Protein AF-A0A964H9B7-F1 (afdb_monomer)

Foldseek 3Di:
DFDQFQLALQPDADPVRDRDDGKHWQWKWKDKQNHTPDIDGDHSPAHGRDDDDDDDPPADFQIKMKMKIAIPVGDIDMDIDTHD

pLDDT: mean 94.62, std 5.2, range [77.75, 98.56]

Secondary structure (DSSP, 8-state):
-B-----B-S-PPPTTS--PPPB-EEEEEEEETTEEEEEEE--TTSPSS-B-----SS--TT-EEEEEEEETTS-EEEEEEE--

Mean predicted aligned error: 3.54 Å

Radius of gyration: 15.46 Å; Cα contacts (8 Å, |Δi|>4): 168; chains: 1; bounding box: 41×19×39 Å

Solvent-accessible surface area (backbone atoms only — not comparable to full-atom values): 4976 Å² total; per-residue (Å²): 87,76,44,92,46,74,25,40,56,42,76,62,65,46,99,86,68,4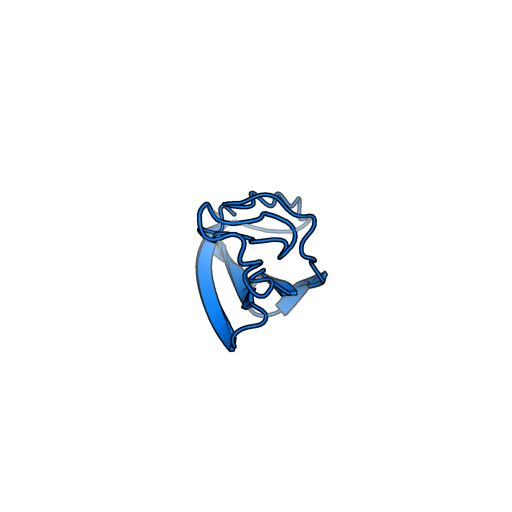8,63,53,79,61,44,26,53,40,36,43,37,33,24,50,72,85,43,79,78,44,78,42,80,52,52,47,87,46,63,53,48,44,73,53,84,86,86,79,82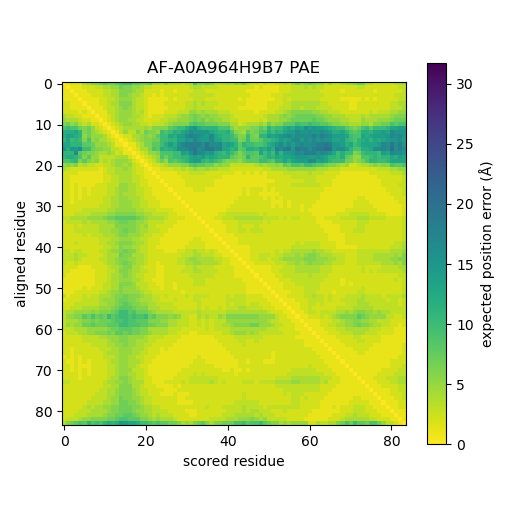,92,79,48,67,71,42,37,41,35,44,35,36,32,32,77,84,73,54,70,53,72,53,73,49,64,41,114

Structure (mmCIF, N/CA/C/O backbone):
data_AF-A0A964H9B7-F1
#
_entry.id   AF-A0A964H9B7-F1
#
loop_
_atom_site.group_PDB
_atom_site.id
_atom_site.type_symbol
_atom_site.label_atom_id
_atom_site.label_alt_id
_atom_site.label_comp_id
_atom_site.label_asym_id
_atom_site.label_entity_id
_atom_site.label_seq_id
_atom_site.pdbx_PDB_ins_code
_atom_site.Cartn_x
_atom_site.Cartn_y
_atom_site.Cartn_z
_atom_site.occupancy
_atom_site.B_iso_or_equiv
_atom_site.auth_seq_id
_atom_site.auth_comp_id
_atom_site.auth_asym_id
_atom_site.auth_atom_id
_atom_site.pdbx_PDB_model_num
ATOM 1 N N . ALA A 1 1 ? 0.967 0.161 8.531 1.00 91.56 1 ALA A N 1
ATOM 2 C CA . ALA A 1 1 ? 0.938 -1.101 7.774 1.00 91.56 1 ALA A CA 1
ATOM 3 C C . ALA A 1 1 ? 2.268 -1.271 7.060 1.00 91.56 1 ALA A C 1
ATOM 5 O O . ALA A 1 1 ? 2.648 -0.371 6.319 1.00 91.56 1 ALA A O 1
ATOM 6 N N . LEU A 1 2 ? 2.971 -2.370 7.340 1.00 96.38 2 LEU A N 1
ATOM 7 C CA . LEU A 1 2 ? 4.161 -2.790 6.599 1.00 96.38 2 LEU A CA 1
ATOM 8 C C . LEU A 1 2 ? 3.693 -3.633 5.411 1.00 96.38 2 LEU A C 1
ATOM 10 O O . LEU A 1 2 ? 2.987 -4.620 5.621 1.00 96.38 2 LEU A O 1
ATOM 14 N N . LEU A 1 3 ? 4.027 -3.228 4.189 1.00 96.81 3 LEU A N 1
ATOM 15 C CA . LEU A 1 3 ? 3.619 -3.939 2.980 1.00 96.81 3 LEU A CA 1
ATOM 16 C C . LEU A 1 3 ? 4.842 -4.640 2.391 1.00 96.81 3 LEU A C 1
ATOM 18 O O . LEU A 1 3 ? 5.702 -3.969 1.842 1.00 96.81 3 LEU A O 1
ATOM 22 N N . THR A 1 4 ? 4.935 -5.967 2.495 1.00 96.94 4 THR A N 1
ATOM 23 C CA . THR A 1 4 ? 6.069 -6.706 1.916 1.00 96.94 4 THR A CA 1
ATOM 24 C C . THR A 1 4 ? 6.009 -6.670 0.391 1.00 96.94 4 THR A C 1
ATOM 26 O O . THR A 1 4 ? 5.150 -7.333 -0.206 1.00 96.94 4 THR A O 1
ATOM 29 N N . HIS A 1 5 ? 6.885 -5.873 -0.223 1.00 97.38 5 HIS A N 1
ATOM 30 C CA . HIS A 1 5 ? 6.891 -5.599 -1.660 1.00 97.38 5 HIS A CA 1
ATOM 31 C C . HIS A 1 5 ? 8.253 -5.035 -2.120 1.00 97.38 5 HIS A C 1
ATOM 33 O O . HIS A 1 5 ? 8.779 -4.143 -1.450 1.00 97.38 5 HIS A O 1
ATOM 39 N N . PRO A 1 6 ? 8.803 -5.475 -3.274 1.00 95.25 6 PRO A N 1
ATOM 40 C CA . PRO A 1 6 ? 10.131 -5.059 -3.748 1.00 95.25 6 PRO A CA 1
ATOM 41 C C . PRO A 1 6 ? 10.241 -3.562 -4.076 1.00 95.25 6 PRO A C 1
ATOM 43 O O . PRO A 1 6 ? 11.235 -2.937 -3.732 1.00 95.25 6 PRO A O 1
ATOM 46 N N . MET A 1 7 ? 9.205 -2.970 -4.682 1.00 96.38 7 MET A N 1
ATOM 47 C CA . MET A 1 7 ? 9.185 -1.553 -5.096 1.00 96.38 7 MET A CA 1
ATOM 48 C C . MET A 1 7 ? 10.338 -1.183 -6.046 1.00 96.38 7 MET A C 1
ATOM 50 O O . MET A 1 7 ? 10.962 -0.130 -5.917 1.00 96.38 7 MET A O 1
ATOM 54 N N . ASP A 1 8 ? 10.604 -2.037 -7.032 1.00 93.56 8 ASP A N 1
ATOM 55 C CA . ASP A 1 8 ? 11.625 -1.790 -8.042 1.00 93.56 8 ASP A CA 1
ATOM 56 C C . ASP A 1 8 ? 11.270 -0.577 -8.900 1.00 93.56 8 ASP A C 1
ATOM 58 O O . ASP A 1 8 ? 10.236 -0.516 -9.575 1.00 93.56 8 ASP A O 1
ATOM 62 N N . ASN A 1 9 ?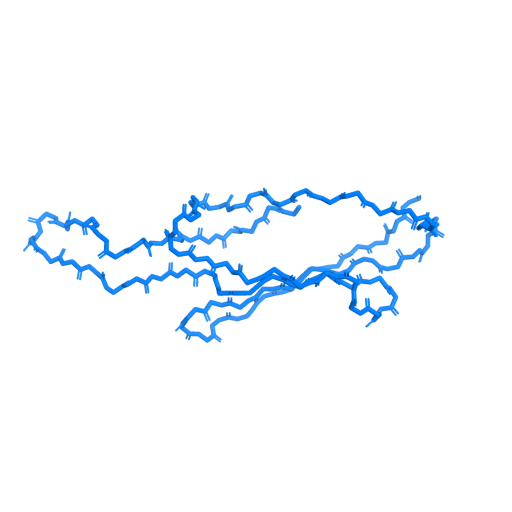 12.179 0.395 -8.919 1.00 92.38 9 ASN A N 1
ATOM 63 C CA . ASN A 1 9 ? 11.970 1.651 -9.627 1.00 92.38 9 ASN A CA 1
ATOM 64 C C . ASN A 1 9 ? 12.237 1.575 -11.140 1.00 92.38 9 ASN A C 1
ATOM 66 O O . ASN A 1 9 ? 11.951 2.535 -11.855 1.00 92.38 9 ASN A O 1
ATOM 70 N N . GLY A 1 10 ? 12.777 0.451 -11.620 1.00 90.38 10 GLY A N 1
ATOM 71 C CA . GLY A 1 10 ? 13.155 0.251 -13.020 1.00 90.38 10 GLY A CA 1
ATOM 72 C C . GLY A 1 10 ? 14.317 1.137 -13.484 1.00 90.38 10 GLY A C 1
ATOM 73 O O . GLY A 1 10 ? 14.408 1.449 -14.666 1.00 90.38 10 GLY A O 1
ATOM 74 N N . LEU A 1 11 ? 15.175 1.595 -12.565 1.00 86.94 11 LEU A N 1
ATOM 75 C CA . LEU A 1 11 ? 16.345 2.432 -12.869 1.00 86.94 11 LEU A CA 1
ATOM 76 C C . LEU A 1 11 ? 17.675 1.717 -12.595 1.00 86.94 11 LEU A C 1
ATOM 78 O O . LEU A 1 11 ? 18.697 2.074 -13.185 1.00 86.94 11 LEU A O 1
ATOM 82 N N . SER A 1 12 ? 17.676 0.719 -11.708 1.00 83.44 12 SER A N 1
ATOM 83 C CA . SER A 1 12 ? 18.861 -0.079 -11.384 1.00 83.44 12 SER A CA 1
ATOM 84 C C . SER A 1 12 ? 19.232 -1.004 -12.543 1.00 83.44 12 SER A C 1
ATOM 86 O O . SER A 1 12 ? 18.369 -1.661 -13.116 1.00 83.44 12 SER A O 1
ATOM 88 N N . ARG A 1 13 ? 20.523 -1.073 -12.881 1.00 82.12 13 ARG A N 1
ATOM 89 C CA . ARG A 1 13 ? 21.048 -2.044 -13.850 1.00 82.12 13 ARG A CA 1
ATOM 90 C C . ARG A 1 13 ? 21.483 -3.308 -13.124 1.00 82.12 13 ARG A C 1
ATOM 92 O O . ARG A 1 13 ? 22.165 -3.207 -12.107 1.00 82.12 13 ARG A O 1
ATOM 99 N N . GLY A 1 14 ? 21.107 -4.462 -13.663 1.00 77.75 14 GLY A N 1
ATOM 100 C CA . GLY A 1 14 ? 21.672 -5.744 -13.260 1.00 77.75 14 GLY A CA 1
ATOM 101 C C . GLY A 1 14 ? 23.124 -5.890 -13.718 1.00 77.75 14 GLY A C 1
ATOM 102 O O . GLY A 1 14 ? 23.606 -5.133 -14.565 1.00 77.75 14 GLY A O 1
ATOM 103 N N . ASP A 1 15 ? 23.814 -6.893 -13.177 1.00 81.62 15 ASP A N 1
ATOM 104 C CA . ASP A 1 15 ? 25.194 -7.236 -13.559 1.00 81.62 15 ASP A CA 1
ATOM 105 C C . ASP A 1 15 ? 25.313 -7.647 -15.040 1.00 81.62 15 ASP A C 1
ATOM 107 O O . ASP A 1 15 ? 26.376 -7.540 -15.650 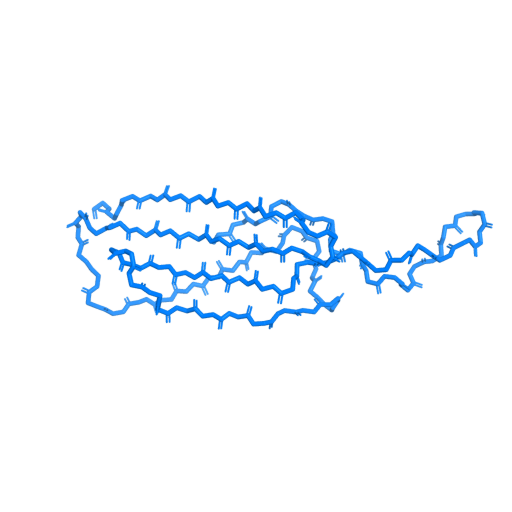1.00 81.62 15 ASP A O 1
ATOM 111 N N . ASP A 1 16 ? 24.201 -8.076 -15.638 1.00 85.94 16 ASP A N 1
ATOM 112 C CA . ASP A 1 16 ? 24.038 -8.379 -17.061 1.00 85.94 16 ASP A CA 1
ATOM 113 C C . ASP A 1 16 ? 23.807 -7.128 -17.936 1.00 85.94 16 ASP A C 1
ATOM 115 O O . ASP A 1 16 ? 23.685 -7.229 -19.158 1.00 85.94 16 ASP A O 1
ATOM 119 N N . GLY A 1 17 ? 23.750 -5.940 -17.326 1.00 80.88 17 GLY A N 1
ATOM 120 C CA . GLY A 1 17 ? 23.487 -4.664 -17.984 1.00 80.88 17 GLY A CA 1
ATOM 121 C C . GLY A 1 17 ? 22.012 -4.399 -18.300 1.00 80.88 17 GLY A C 1
ATOM 122 O O . GLY A 1 17 ? 21.708 -3.335 -18.851 1.00 80.88 17 GLY A O 1
ATOM 123 N N . MET A 1 18 ? 21.099 -5.312 -17.951 1.00 82.25 18 MET A N 1
ATOM 124 C CA . MET A 1 18 ? 19.666 -5.152 -18.190 1.00 82.25 18 MET A CA 1
ATOM 125 C C . MET A 1 18 ? 19.032 -4.226 -17.152 1.00 82.25 18 MET A C 1
ATOM 127 O O . MET A 1 18 ? 19.421 -4.194 -15.985 1.00 82.25 18 MET A O 1
ATOM 131 N N . VAL A 1 19 ? 18.027 -3.466 -17.586 1.00 79.12 19 VAL A N 1
ATOM 132 C CA . VAL A 1 19 ? 17.183 -2.657 -16.700 1.00 79.12 19 VAL A CA 1
ATOM 133 C C . VAL A 1 19 ? 15.834 -3.368 -16.582 1.00 79.12 19 VAL A C 1
ATOM 135 O O . VAL A 1 19 ? 15.140 -3.487 -17.597 1.00 79.12 19 VAL A O 1
ATOM 138 N N . PRO A 1 20 ? 15.455 -3.876 -15.397 1.00 78.81 20 PRO A N 1
ATOM 139 C CA . PRO A 1 20 ? 14.169 -4.528 -15.217 1.00 78.81 20 PRO A CA 1
ATOM 140 C C . PRO A 1 20 ? 13.030 -3.517 -15.383 1.00 78.81 20 PRO A C 1
ATOM 142 O O . PRO A 1 20 ? 13.175 -2.327 -15.091 1.00 78.81 20 PRO A O 1
ATOM 145 N N . ALA A 1 21 ? 11.874 -3.996 -15.845 1.00 88.81 21 ALA A N 1
ATOM 146 C CA . ALA A 1 21 ? 10.662 -3.188 -15.837 1.00 88.81 21 ALA A CA 1
ATOM 147 C C . ALA A 1 21 ? 10.321 -2.792 -14.393 1.00 88.81 21 ALA A C 1
ATOM 149 O O . ALA A 1 21 ? 10.459 -3.604 -13.479 1.00 88.81 21 ALA A O 1
ATOM 150 N N . ALA A 1 22 ? 9.866 -1.554 -14.189 1.00 94.25 22 ALA A N 1
ATOM 151 C CA . ALA A 1 22 ? 9.470 -1.094 -12.862 1.00 94.25 22 ALA A CA 1
ATOM 152 C C . ALA A 1 22 ? 8.380 -2.009 -12.277 1.00 94.25 22 ALA A C 1
ATOM 154 O O . ALA A 1 22 ? 7.430 -2.373 -12.977 1.00 94.25 22 ALA A O 1
ATOM 155 N N . HIS A 1 23 ? 8.496 -2.343 -10.994 1.00 96.31 23 HIS A N 1
ATOM 156 C CA . HIS A 1 23 ? 7.542 -3.174 -10.263 1.00 96.31 23 HIS A CA 1
ATOM 157 C C . HIS A 1 23 ? 7.254 -2.548 -8.905 1.00 96.31 23 HIS A C 1
ATOM 159 O O . HIS A 1 23 ? 8.037 -2.649 -7.964 1.00 96.31 23 HIS A O 1
ATOM 165 N N . PHE A 1 24 ? 6.121 -1.863 -8.798 1.00 97.69 24 PHE A N 1
ATOM 166 C CA . PHE A 1 24 ? 5.796 -1.063 -7.625 1.00 97.69 24 PHE A CA 1
ATOM 167 C C . PHE A 1 24 ? 4.292 -1.049 -7.356 1.00 97.69 24 PHE A C 1
ATOM 169 O O . PHE A 1 24 ? 3.467 -1.148 -8.268 1.00 97.69 24 PHE A O 1
ATOM 176 N N . ILE A 1 25 ? 3.940 -0.885 -6.082 1.00 98.44 25 ILE A N 1
ATOM 177 C CA . ILE A 1 25 ? 2.568 -0.641 -5.636 1.00 98.44 25 ILE A CA 1
ATOM 178 C C . ILE A 1 25 ? 2.077 0.653 -6.287 1.00 98.44 25 ILE A C 1
ATOM 180 O O . ILE A 1 25 ? 2.755 1.678 -6.202 1.00 98.44 25 ILE A O 1
ATOM 184 N N . THR A 1 26 ? 0.899 0.628 -6.906 1.00 98.31 26 THR A N 1
ATOM 185 C CA . THR A 1 26 ? 0.283 1.796 -7.561 1.00 98.31 26 THR A CA 1
ATOM 186 C C . THR A 1 26 ? -0.783 2.456 -6.701 1.00 98.31 26 THR A C 1
ATOM 188 O O . THR A 1 26 ? -1.013 3.656 -6.829 1.00 98.31 26 THR A O 1
ATOM 191 N N . GLU A 1 27 ? -1.429 1.696 -5.816 1.00 98.44 27 GLU A N 1
ATOM 192 C CA . GLU A 1 27 ? -2.479 2.213 -4.949 1.00 98.44 27 GLU A CA 1
ATOM 193 C C . GLU A 1 27 ? -2.499 1.479 -3.608 1.00 98.44 27 GLU A C 1
ATOM 195 O O . GLU A 1 27 ? -2.399 0.252 -3.557 1.00 98.44 27 GLU A O 1
ATOM 200 N N . VAL A 1 28 ? -2.698 2.238 -2.529 1.00 98.44 28 VAL A N 1
ATOM 201 C CA . VAL A 1 28 ? -3.005 1.735 -1.186 1.00 98.44 28 VAL A CA 1
ATOM 202 C C . VAL A 1 28 ? -4.347 2.310 -0.743 1.00 98.44 28 VAL A C 1
ATOM 204 O O . VAL A 1 28 ? -4.571 3.519 -0.790 1.00 98.44 28 VAL A O 1
ATOM 207 N N . THR A 1 29 ? -5.243 1.453 -0.271 1.00 98.44 29 THR A N 1
ATOM 208 C CA . THR A 1 29 ? -6.565 1.824 0.233 1.00 98.44 29 THR A CA 1
ATOM 209 C C . THR A 1 29 ? -6.710 1.407 1.692 1.00 98.44 29 THR A C 1
ATOM 211 O O . THR A 1 29 ? -6.364 0.283 2.049 1.00 98.44 29 THR A O 1
ATOM 214 N N . VAL A 1 30 ? -7.275 2.285 2.526 1.00 98.25 30 VAL A N 1
ATOM 215 C CA . VAL A 1 30 ? -7.672 1.961 3.906 1.00 98.25 30 VAL A CA 1
ATOM 216 C C . VAL A 1 30 ? -9.182 2.103 4.038 1.00 98.25 30 VAL A C 1
ATOM 218 O O . VAL A 1 30 ? -9.753 3.099 3.576 1.00 98.25 30 VAL A O 1
ATOM 221 N N . ARG A 1 31 ? -9.828 1.123 4.673 1.00 98.31 31 ARG A N 1
ATOM 222 C CA . ARG A 1 31 ? -11.250 1.186 5.029 1.00 98.31 31 ARG A CA 1
ATOM 223 C C . ARG A 1 31 ? -11.460 1.036 6.528 1.00 98.31 31 ARG A C 1
ATOM 225 O O . ARG A 1 31 ? -10.729 0.282 7.169 1.00 98.31 31 ARG A O 1
ATOM 232 N N . ILE A 1 32 ? -12.475 1.717 7.049 1.00 98.06 32 ILE A N 1
ATOM 233 C CA . ILE A 1 32 ? -12.989 1.547 8.411 1.00 98.06 32 ILE A CA 1
ATOM 234 C C . ILE A 1 32 ? -14.439 1.101 8.281 1.00 98.06 32 ILE A C 1
ATOM 236 O O . ILE A 1 32 ? -15.225 1.805 7.658 1.00 98.06 32 ILE A O 1
ATOM 240 N N . ASN A 1 33 ? -14.784 -0.067 8.826 1.00 97.06 33 ASN A N 1
ATOM 241 C CA . ASN A 1 33 ? -16.121 -0.662 8.701 1.00 97.06 33 ASN A CA 1
ATOM 242 C C . ASN A 1 33 ? -16.626 -0.655 7.240 1.00 97.06 33 ASN A C 1
ATOM 244 O O . ASN A 1 33 ? -17.716 -0.172 6.948 1.00 97.06 33 ASN A O 1
ATOM 248 N N . ASP A 1 34 ? -15.778 -1.129 6.321 1.00 95.75 34 ASP A N 1
ATOM 249 C CA . ASP A 1 34 ? -15.994 -1.188 4.864 1.00 95.75 34 ASP A CA 1
ATOM 250 C C . ASP A 1 34 ? -16.084 0.163 4.124 1.00 95.75 34 ASP A C 1
ATOM 252 O O . ASP A 1 34 ? -15.979 0.205 2.892 1.00 95.75 34 ASP A O 1
ATOM 256 N N . GLU A 1 35 ? -16.143 1.287 4.839 1.00 97.25 35 GLU A N 1
ATOM 257 C CA . GLU A 1 35 ? -16.070 2.621 4.249 1.00 97.25 35 GLU A CA 1
ATOM 258 C C . GLU A 1 35 ? -14.625 2.986 3.898 1.00 97.25 35 GLU A C 1
ATOM 260 O O . GLU A 1 35 ? -13.728 2.969 4.743 1.00 97.25 35 GLU A O 1
ATOM 265 N N . ARG A 1 36 ? -14.376 3.354 2.636 1.00 97.62 36 ARG A N 1
ATOM 266 C CA . ARG A 1 36 ? -13.058 3.821 2.189 1.00 97.62 36 ARG A CA 1
ATOM 267 C C . ARG A 1 36 ? -12.758 5.211 2.738 1.00 97.62 36 ARG A C 1
ATOM 269 O O . ARG A 1 36 ? -13.269 6.200 2.227 1.00 97.62 36 ARG A O 1
ATOM 276 N N . VAL A 1 37 ? -11.831 5.267 3.689 1.00 97.44 37 VAL A N 1
ATOM 277 C CA . VAL A 1 37 ? -11.388 6.509 4.339 1.00 97.44 37 VAL A CA 1
ATOM 278 C C . VAL A 1 37 ? -10.098 7.071 3.744 1.00 97.44 37 VAL A C 1
ATOM 280 O O . VAL A 1 37 ? -9.860 8.272 3.810 1.00 97.44 37 VAL A O 1
ATOM 283 N N . VAL A 1 38 ? -9.259 6.224 3.138 1.00 97.81 38 VAL A N 1
ATOM 284 C CA . VAL A 1 38 ? -8.006 6.643 2.492 1.00 97.81 38 VAL A CA 1
ATOM 285 C C . VAL A 1 38 ? -7.855 5.941 1.155 1.00 97.81 38 VAL A C 1
ATOM 287 O O . VAL A 1 38 ? -8.110 4.743 1.034 1.00 97.81 38 VAL A O 1
ATOM 290 N N . ARG A 1 39 ? -7.379 6.697 0.169 1.00 97.75 39 ARG A N 1
ATOM 291 C CA . ARG A 1 39 ? -6.757 6.193 -1.051 1.00 97.75 39 ARG A CA 1
ATOM 292 C C . ARG A 1 39 ? -5.459 6.964 -1.254 1.00 97.75 39 ARG A C 1
ATOM 294 O O . ARG A 1 39 ? -5.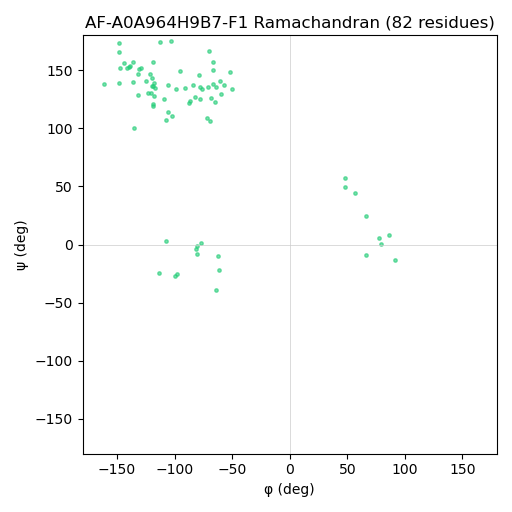479 8.191 -1.226 1.00 97.75 39 ARG A O 1
ATOM 301 N N . VAL A 1 40 ? -4.364 6.249 -1.449 1.00 97.12 40 VAL A N 1
ATOM 302 C CA . VAL A 1 40 ? -3.062 6.811 -1.798 1.00 97.12 40 VAL A CA 1
ATOM 303 C C . VAL A 1 40 ? -2.683 6.239 -3.149 1.00 97.12 40 VAL A C 1
ATOM 305 O O . VAL A 1 40 ? -2.547 5.024 -3.262 1.00 97.12 40 VAL A O 1
ATOM 308 N N . ASP A 1 41 ? -2.509 7.096 -4.149 1.00 97.75 41 ASP A N 1
ATOM 309 C CA . ASP A 1 41 ? -1.828 6.700 -5.378 1.00 97.75 41 ASP A CA 1
ATOM 310 C C . ASP A 1 41 ? -0.315 6.814 -5.123 1.00 97.75 41 ASP A C 1
ATOM 312 O O . ASP A 1 41 ? 0.177 7.830 -4.622 1.00 97.75 41 ASP A O 1
ATOM 316 N N . THR A 1 42 ? 0.418 5.739 -5.388 1.00 95.75 42 THR A N 1
ATOM 317 C CA . THR A 1 42 ? 1.853 5.608 -5.102 1.00 95.75 42 THR A CA 1
ATOM 318 C C . THR A 1 42 ? 2.664 5.529 -6.395 1.00 95.75 42 THR A C 1
ATOM 320 O O . THR A 1 42 ? 2.120 5.507 -7.498 1.00 95.75 42 THR A O 1
ATOM 323 N N . GLY A 1 43 ? 3.993 5.522 -6.275 1.0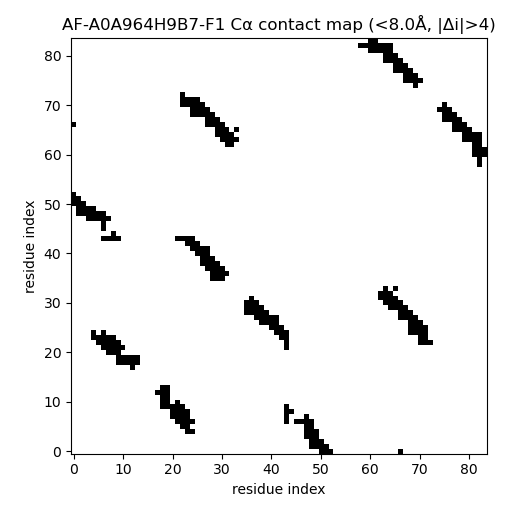0 95.44 43 GLY A N 1
ATOM 324 C CA . GLY A 1 43 ? 4.900 5.505 -7.419 1.00 95.44 43 GLY A CA 1
ATOM 325 C C . GLY A 1 43 ? 6.194 4.753 -7.133 1.00 95.44 43 GLY A C 1
ATOM 326 O O . GLY A 1 43 ? 6.483 4.392 -5.992 1.00 95.44 43 GLY A O 1
ATOM 327 N N . SER A 1 44 ? 7.002 4.588 -8.176 1.00 94.81 44 SER A N 1
ATOM 328 C CA . SER A 1 44 ? 8.307 3.914 -8.144 1.00 94.81 44 SER A CA 1
ATOM 329 C C . SER A 1 44 ? 9.358 4.579 -7.244 1.00 94.81 44 SER A C 1
ATOM 331 O O . SER A 1 44 ? 10.412 4.004 -7.009 1.00 94.81 44 SER A O 1
ATOM 333 N N . GLY A 1 45 ? 9.102 5.791 -6.739 1.00 94.88 45 GLY A N 1
ATOM 334 C CA . GLY A 1 45 ? 9.997 6.495 -5.814 1.00 94.88 45 GLY A CA 1
ATOM 335 C C . GLY A 1 45 ? 9.878 6.062 -4.348 1.00 94.88 45 GLY A C 1
ATOM 336 O O . GLY A 1 45 ? 10.610 6.575 -3.505 1.00 94.88 45 GLY A O 1
ATOM 337 N N . ILE A 1 46 ? 8.943 5.169 -4.021 1.00 96.19 46 ILE A N 1
ATOM 338 C CA . ILE A 1 46 ? 8.759 4.645 -2.665 1.00 96.19 46 ILE A CA 1
ATOM 339 C C . ILE A 1 46 ? 9.722 3.474 -2.433 1.00 96.19 46 ILE A C 1
ATOM 341 O O . ILE A 1 46 ? 9.891 2.629 -3.304 1.00 96.19 46 ILE A O 1
ATOM 345 N N . ALA A 1 47 ? 10.345 3.429 -1.254 1.00 96.12 47 ALA A N 1
ATOM 346 C CA . ALA A 1 47 ? 11.297 2.383 -0.890 1.00 96.12 47 ALA A CA 1
ATOM 347 C C . ALA A 1 47 ? 10.642 0.995 -0.763 1.00 96.12 47 ALA A C 1
ATOM 349 O O . ALA A 1 47 ? 9.443 0.888 -0.495 1.00 96.12 47 ALA A O 1
ATOM 350 N N . ALA A 1 48 ? 11.467 -0.048 -0.904 1.00 96.81 48 ALA A N 1
ATOM 351 C CA . ALA A 1 48 ? 11.105 -1.435 -0.626 1.00 96.81 48 ALA A CA 1
ATOM 352 C C . ALA A 1 48 ? 10.497 -1.596 0.774 1.00 96.81 48 ALA A C 1
ATOM 354 O O . ALA A 1 48 ? 10.850 -0.868 1.705 1.00 96.81 48 ALA A O 1
ATOM 355 N N . ASP A 1 49 ? 9.586 -2.560 0.899 1.00 97.56 49 ASP A N 1
ATOM 356 C CA . ASP A 1 49 ? 8.836 -2.855 2.121 1.00 97.56 49 ASP A CA 1
ATOM 357 C C . ASP A 1 49 ? 8.220 -1.607 2.784 1.00 97.56 49 ASP A C 1
ATOM 359 O O . ASP A 1 49 ? 8.504 -1.295 3.949 1.00 97.56 49 ASP A O 1
ATOM 363 N N . PRO A 1 50 ? 7.376 -0.844 2.064 1.00 97.50 50 PRO A N 1
ATOM 364 C CA . PRO A 1 50 ? 6.928 0.445 2.553 1.00 97.50 50 PRO A CA 1
ATOM 365 C C . PRO A 1 50 ? 6.102 0.328 3.836 1.00 97.50 50 PRO A C 1
ATOM 367 O O . PRO A 1 50 ? 5.171 -0.478 3.959 1.00 97.50 50 PRO A O 1
ATOM 370 N N . LEU A 1 51 ? 6.417 1.211 4.784 1.00 97.56 51 LEU A N 1
ATOM 371 C CA . LEU A 1 51 ? 5.673 1.395 6.021 1.00 97.56 51 LEU A CA 1
ATOM 372 C C . 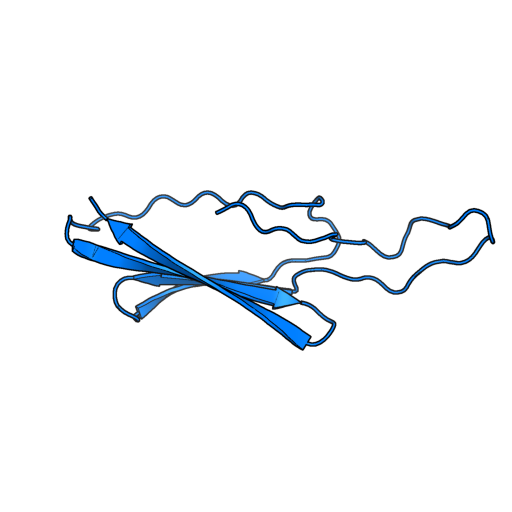LEU A 1 51 ? 4.800 2.646 5.923 1.00 97.56 51 LEU A C 1
ATOM 374 O O . LEU A 1 51 ? 5.292 3.772 5.974 1.00 97.56 51 LEU A O 1
ATOM 378 N N . PHE A 1 52 ? 3.487 2.447 5.864 1.00 95.81 52 PHE A N 1
ATOM 379 C CA . PHE A 1 52 ? 2.520 3.540 5.920 1.00 95.81 52 PHE A CA 1
ATOM 380 C C . PHE A 1 52 ? 1.935 3.695 7.324 1.00 95.81 52 PHE A C 1
ATOM 382 O O . PHE A 1 52 ? 1.514 2.715 7.948 1.00 95.81 52 PHE A O 1
ATOM 389 N N . GLY A 1 53 ? 1.880 4.931 7.815 1.00 94.81 53 GLY A N 1
ATOM 390 C CA . GLY A 1 53 ? 1.243 5.293 9.078 1.00 94.81 53 GLY A CA 1
ATOM 391 C C . GLY A 1 53 ? 0.095 6.270 8.848 1.00 94.81 53 GLY A C 1
ATOM 392 O O . GLY A 1 53 ? 0.245 7.236 8.105 1.00 94.81 53 GLY A O 1
ATOM 393 N N . TRP A 1 54 ? -1.033 6.038 9.518 1.00 93.25 54 TRP A N 1
ATOM 394 C CA . TRP A 1 54 ? -2.194 6.927 9.484 1.00 93.25 54 TRP A CA 1
ATOM 395 C C . TRP A 1 54 ? -2.678 7.216 10.901 1.00 93.25 54 TRP A C 1
ATOM 397 O O . TRP A 1 54 ? -2.540 6.387 11.802 1.00 93.25 54 TRP A O 1
ATOM 407 N N . ARG A 1 55 ? -3.272 8.395 11.086 1.00 93.44 55 ARG A N 1
ATOM 408 C CA . ARG A 1 55 ? -4.035 8.757 12.281 1.00 93.44 55 ARG A CA 1
ATOM 409 C C . ARG A 1 55 ? -5.470 9.033 11.865 1.00 93.44 55 ARG A C 1
ATOM 411 O O . ARG A 1 55 ? -5.700 9.847 10.977 1.00 93.44 55 ARG A O 1
ATOM 418 N N . PHE A 1 56 ? -6.407 8.375 12.534 1.00 92.25 56 PHE A N 1
ATOM 419 C CA . PHE A 1 56 ? -7.840 8.528 12.309 1.00 92.25 56 PHE A CA 1
ATOM 420 C C . PHE A 1 56 ? -8.498 9.070 13.577 1.00 92.25 56 PHE A C 1
ATOM 422 O O . PHE A 1 56 ? -8.146 8.660 14.683 1.00 92.25 56 PHE A O 1
ATOM 429 N N . ALA A 1 57 ? -9.443 9.995 13.420 1.00 93.12 57 ALA A N 1
ATOM 430 C CA . ALA A 1 57 ? -10.284 10.476 14.510 1.00 93.12 57 ALA A CA 1
ATOM 431 C C . ALA A 1 57 ? -11.612 9.705 14.525 1.00 93.12 57 ALA A C 1
ATOM 433 O O . ALA A 1 57 ? -12.092 9.290 13.475 1.00 93.12 57 ALA A O 1
ATOM 434 N N . GLY A 1 58 ? -12.210 9.530 15.706 1.00 91.31 58 GLY A N 1
ATOM 435 C CA . GLY A 1 58 ? -13.543 8.925 15.845 1.00 91.31 58 GLY A CA 1
ATOM 436 C C . GLY A 1 58 ? -13.605 7.399 15.714 1.00 91.31 58 GLY A C 1
ATOM 437 O O . GLY A 1 58 ? -14.701 6.849 15.746 1.00 91.31 58 GLY A O 1
ATOM 438 N N . VAL A 1 59 ? -12.460 6.721 15.608 1.00 95.31 59 VAL A N 1
ATOM 439 C CA . VAL A 1 59 ? -12.380 5.252 15.602 1.00 95.31 59 VAL A CA 1
ATOM 440 C C . VAL A 1 59 ? -12.510 4.723 17.025 1.00 95.31 59 VAL A C 1
ATOM 442 O O . VAL A 1 59 ? -11.902 5.266 17.951 1.00 95.31 59 VAL A O 1
ATOM 445 N N . ARG A 1 60 ? -13.312 3.678 17.206 1.00 96.50 60 ARG A N 1
ATOM 446 C CA . ARG A 1 60 ? -13.664 3.095 18.503 1.00 96.50 60 ARG A CA 1
ATOM 447 C C . ARG A 1 60 ? -13.205 1.637 18.594 1.00 96.50 60 ARG A C 1
ATOM 449 O O . ARG A 1 60 ? -13.074 0.980 17.559 1.00 96.50 60 ARG A O 1
ATOM 456 N N . PRO A 1 61 ? -13.024 1.104 19.816 1.00 97.25 61 PRO A N 1
ATOM 457 C CA . PRO A 1 61 ? -12.870 -0.331 20.022 1.00 97.25 61 PRO A CA 1
ATOM 458 C C . PRO A 1 61 ? -13.981 -1.114 19.313 1.00 97.25 61 PRO A C 1
ATOM 460 O O . PRO A 1 61 ? -15.156 -0.746 19.394 1.00 97.25 61 PRO A O 1
ATOM 463 N N . GLY A 1 62 ? -13.606 -2.175 18.605 1.00 97.38 62 GLY A N 1
ATOM 464 C CA . GLY A 1 62 ? -14.508 -2.992 17.793 1.00 97.38 62 GLY A CA 1
ATOM 465 C C . GLY A 1 62 ? -14.643 -2.563 16.328 1.00 97.38 62 GLY A C 1
ATOM 466 O O . GLY A 1 62 ? -15.133 -3.362 15.530 1.00 97.38 62 GLY A O 1
ATOM 467 N N . ASP A 1 63 ? -14.183 -1.367 15.940 1.00 97.94 63 ASP A N 1
ATOM 468 C CA . ASP A 1 63 ? -14.167 -0.974 14.527 1.00 97.94 63 ASP A CA 1
ATOM 469 C C . ASP A 1 63 ? -13.177 -1.848 13.734 1.00 97.94 63 ASP A C 1
ATOM 471 O O . ASP A 1 63 ? -12.060 -2.137 14.180 1.00 97.94 63 ASP A O 1
ATOM 475 N N . ARG A 1 64 ? -13.581 -2.259 12.529 1.00 98.06 64 ARG A N 1
ATOM 476 C CA . ARG A 1 64 ? -12.748 -3.029 11.597 1.00 98.06 64 ARG A CA 1
ATOM 477 C C . ARG A 1 64 ? -11.922 -2.078 10.750 1.00 98.06 64 ARG A C 1
ATOM 479 O O . ARG A 1 64 ? -12.485 -1.266 10.021 1.00 98.06 64 ARG A O 1
ATOM 486 N N . VAL A 1 65 ? -10.603 -2.228 10.771 1.00 97.38 65 VAL A N 1
ATOM 487 C CA . VAL A 1 65 ? -9.690 -1.504 9.881 1.00 97.38 65 VAL A CA 1
ATOM 488 C C . VAL A 1 65 ? -9.112 -2.485 8.872 1.00 97.38 65 VAL A C 1
ATOM 490 O O . VAL A 1 65 ? -8.508 -3.484 9.257 1.00 97.38 65 VAL A O 1
ATOM 493 N N . SER A 1 66 ? -9.260 -2.192 7.581 1.00 97.88 66 SER A N 1
ATOM 494 C CA . SER A 1 66 ? -8.643 -2.968 6.501 1.00 97.88 66 SER A CA 1
ATOM 495 C C . SER A 1 66 ? -7.697 -2.104 5.680 1.00 97.88 66 SER A C 1
ATOM 497 O O . SER A 1 66 ? -7.952 -0.921 5.450 1.00 97.88 66 SER A O 1
ATOM 499 N N . VAL A 1 67 ? -6.594 -2.701 5.241 1.00 98.06 67 VAL A N 1
ATOM 500 C CA . VAL A 1 67 ? -5.631 -2.102 4.317 1.00 98.06 67 VAL A CA 1
ATOM 501 C C . VAL A 1 67 ? -5.503 -3.030 3.123 1.00 98.06 67 VAL A C 1
ATOM 503 O O . VAL A 1 67 ? -5.289 -4.228 3.292 1.00 98.06 67 VAL A O 1
ATOM 506 N N . ALA A 1 68 ? -5.618 -2.478 1.923 1.00 98.25 68 ALA A N 1
ATOM 507 C CA . ALA A 1 68 ? -5.424 -3.190 0.669 1.00 98.25 68 ALA A CA 1
ATOM 508 C C . ALA A 1 68 ? -4.459 -2.420 -0.228 1.00 98.25 68 ALA A C 1
ATOM 510 O O . ALA A 1 68 ? -4.386 -1.193 -0.151 1.00 98.25 68 ALA A O 1
ATOM 511 N N . TRP A 1 69 ? -3.737 -3.127 -1.085 1.00 98.50 69 TRP A N 1
ATOM 512 C CA . TRP A 1 69 ? -2.890 -2.518 -2.100 1.00 98.50 69 TRP A CA 1
ATOM 513 C C . TRP A 1 69 ? -2.895 -3.333 -3.386 1.00 98.50 69 TRP A C 1
ATOM 515 O O . TRP A 1 69 ? -3.146 -4.539 -3.356 1.00 98.50 69 TRP A O 1
ATOM 525 N N . ARG A 1 70 ? -2.588 -2.657 -4.495 1.00 98.56 70 ARG A N 1
ATOM 526 C CA . ARG A 1 70 ? -2.358 -3.273 -5.806 1.00 98.56 70 ARG A CA 1
ATOM 527 C C . ARG A 1 70 ? -1.083 -2.745 -6.444 1.00 98.56 70 ARG A C 1
ATOM 529 O O . ARG A 1 70 ? -0.740 -1.576 -6.251 1.00 98.56 70 ARG A O 1
ATOM 536 N N . ASP A 1 71 ? -0.391 -3.581 -7.201 1.00 98.38 71 ASP A N 1
ATOM 537 C CA . ASP A 1 71 ? 0.796 -3.194 -7.963 1.00 98.38 71 ASP A CA 1
ATOM 538 C C . ASP A 1 71 ? 0.513 -3.025 -9.460 1.00 98.38 71 ASP A C 1
ATOM 540 O O . ASP A 1 71 ? -0.603 -3.219 -9.946 1.00 98.38 71 ASP A O 1
ATOM 544 N N . ASN A 1 72 ? 1.527 -2.583 -10.198 1.00 97.50 72 ASN A N 1
ATOM 545 C CA . ASN A 1 72 ? 1.454 -2.395 -11.644 1.00 97.50 72 ASN A CA 1
ATOM 546 C C . ASN A 1 72 ? 1.545 -3.706 -12.454 1.00 97.50 72 ASN A C 1
ATOM 548 O O . ASN A 1 72 ? 1.509 -3.651 -13.682 1.00 97.50 72 ASN A O 1
ATOM 552 N N . GLN A 1 73 ? 1.654 -4.861 -11.793 1.00 97.12 73 GLN A N 1
ATOM 553 C CA . GLN A 1 73 ? 1.648 -6.195 -12.400 1.00 97.12 73 GLN A CA 1
ATOM 554 C C . GLN A 1 73 ? 0.337 -6.956 -12.125 1.00 97.12 73 GLN A C 1
ATOM 556 O O . GLN A 1 73 ? 0.179 -8.096 -12.560 1.00 97.12 73 GLN A O 1
ATOM 561 N N . GLY A 1 74 ? -0.625 -6.312 -11.457 1.00 96.75 74 GLY A N 1
ATOM 562 C CA . GLY A 1 74 ? -1.949 -6.862 -11.172 1.00 96.75 74 GLY A CA 1
ATOM 563 C C . GLY A 1 74 ? -2.020 -7.713 -9.905 1.00 96.75 74 GLY A C 1
ATOM 564 O O . GLY A 1 74 ? -3.054 -8.333 -9.662 1.00 96.75 74 GLY A O 1
ATOM 565 N N . LEU A 1 75 ? -0.962 -7.756 -9.088 1.00 97.69 75 LEU A N 1
ATOM 566 C CA . LEU A 1 75 ? -1.027 -8.389 -7.776 1.00 97.69 75 LEU A CA 1
ATOM 567 C C . LEU A 1 75 ? -1.764 -7.470 -6.808 1.00 97.69 75 LEU A C 1
ATOM 569 O O . LEU A 1 75 ? -1.461 -6.282 -6.694 1.00 97.69 75 LEU A O 1
ATOM 573 N N . GLU A 1 76 ? -2.685 -8.057 -6.054 1.00 98.06 76 GLU A N 1
ATOM 574 C CA . GLU A 1 76 ? -3.419 -7.380 -4.995 1.00 98.06 76 GLU A CA 1
ATOM 575 C C . GLU A 1 76 ? -3.260 -8.151 -3.684 1.00 98.06 76 GLU A C 1
ATOM 577 O O . GLU A 1 76 ? -3.275 -9.386 -3.664 1.00 98.06 76 GLU A O 1
ATOM 582 N N . LYS A 1 77 ? -3.113 -7.432 -2.568 1.00 98.12 77 LYS A N 1
ATOM 583 C CA . LYS A 1 77 ? -3.155 -8.027 -1.226 1.00 98.12 77 LYS A CA 1
ATOM 584 C C . LYS A 1 77 ? -3.940 -7.150 -0.269 1.00 98.12 77 LYS A C 1
ATOM 586 O O . LYS A 1 77 ? -3.989 -5.929 -0.407 1.00 98.12 77 LYS A O 1
ATOM 591 N N . SER A 1 78 ? -4.498 -7.784 0.755 1.00 97.75 78 SER A N 1
ATOM 592 C CA 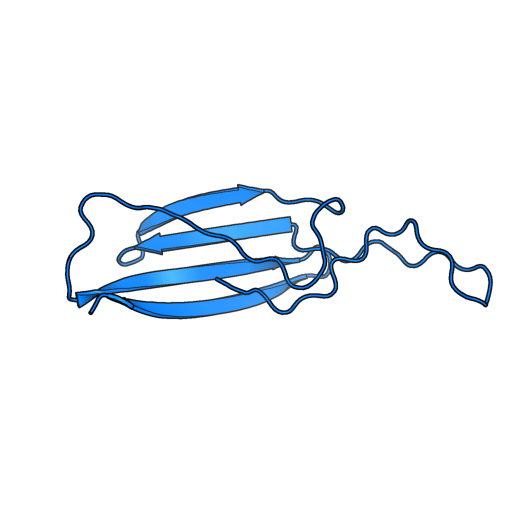. SER A 1 78 ? -5.213 -7.112 1.832 1.00 97.75 78 SER A CA 1
ATOM 593 C C . SER A 1 78 ? -4.937 -7.755 3.182 1.00 97.75 78 SER A C 1
ATOM 595 O O . SER A 1 78 ? -4.692 -8.957 3.271 1.00 97.75 78 SER A O 1
ATOM 597 N N . ALA A 1 79 ? -5.033 -6.953 4.234 1.00 97.12 79 ALA A N 1
ATOM 598 C CA . ALA A 1 79 ? -5.044 -7.399 5.617 1.00 97.12 79 ALA A CA 1
ATOM 599 C C . ALA A 1 79 ? -6.065 -6.578 6.407 1.00 97.12 79 ALA A C 1
ATOM 601 O O . ALA A 1 79 ? -6.338 -5.421 6.078 1.00 97.12 79 ALA A O 1
ATOM 602 N N . GLU A 1 80 ? -6.605 -7.162 7.468 1.00 96.94 80 GLU A N 1
ATOM 603 C CA . GLU A 1 80 ? -7.546 -6.493 8.356 1.00 96.94 80 GLU A CA 1
ATOM 604 C C . GLU A 1 80 ? -7.232 -6.774 9.821 1.00 96.94 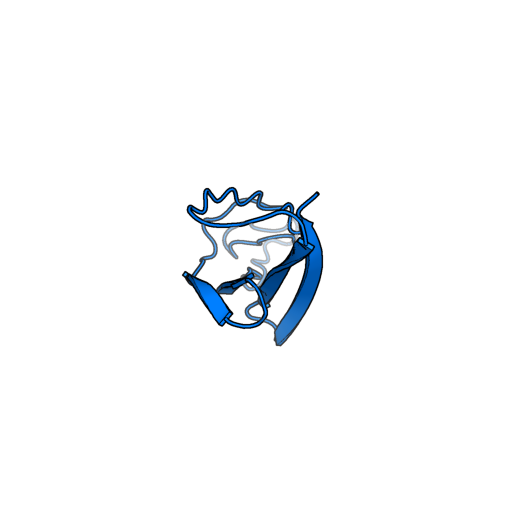80 GLU A C 1
ATOM 606 O O . GLU A 1 80 ? -6.576 -7.756 10.165 1.00 96.94 80 GLU A O 1
ATOM 611 N N . THR A 1 81 ? -7.699 -5.878 10.682 1.00 96.50 81 THR A N 1
ATOM 612 C CA . THR A 1 81 ? -7.654 -6.031 12.131 1.00 96.50 81 THR A CA 1
ATOM 613 C C . THR A 1 81 ? -8.856 -5.338 12.765 1.00 96.50 81 THR A C 1
ATOM 615 O O . THR A 1 81 ? -9.539 -4.531 12.129 1.00 96.50 81 THR A O 1
ATOM 618 N N . VAL A 1 82 ? -9.098 -5.642 14.033 1.00 97.25 82 VAL A N 1
ATOM 619 C CA . VAL A 1 82 ? -10.097 -4.969 14.862 1.00 97.25 82 VAL A CA 1
ATOM 620 C C . VAL A 1 82 ? -9.370 -4.051 15.834 1.00 97.25 82 VAL A C 1
ATOM 622 O O . VAL A 1 82 ? -8.336 -4.420 16.394 1.00 97.25 82 VAL A O 1
ATOM 625 N N . VAL A 1 83 ? -9.888 -2.839 16.012 1.00 95.19 83 VAL A N 1
ATOM 626 C CA . VAL A 1 83 ? -9.369 -1.902 17.011 1.00 95.19 83 VAL A CA 1
ATOM 627 C C . VAL A 1 83 ? -9.674 -2.444 18.404 1.00 95.19 83 VAL A C 1
ATOM 629 O O . VAL A 1 83 ? -10.824 -2.774 18.698 1.00 95.19 83 VAL A O 1
ATOM 632 N N . ALA A 1 84 ? -8.629 -2.566 19.224 1.00 90.69 84 ALA A N 1
ATOM 633 C CA . ALA A 1 84 ? -8.719 -3.032 20.607 1.00 90.69 84 ALA A CA 1
ATOM 634 C C . ALA A 1 84 ? -9.366 -1.996 21.534 1.00 90.69 84 ALA A C 1
ATOM 636 O O . ALA A 1 84 ? -9.219 -0.780 21.265 1.00 90.69 84 ALA A O 1
#

Sequence (84 aa):
ALLTHPMDNGLSRGDDGMVPAAHFITEVTVRINDERVVRVDTGSGIAADPLFGWRFAGVRPGDRVSVAWRDNQGLEKSAETVVA

Nearest PDB structures (foldseek):
  1v8h-assembly1_B  TM=9.486E-01  e=5.098E-05  Thermus thermophilus HB8
  2oxh-assembly1_Z  TM=8.767E-01  e=4.046E-05  Paracoccus denitrificans
  2oxg-assembly3_C  TM=8.216E-01  e=3.238E-04  Paracoccus denitrificans
  2oxg-assembly4_E  TM=8.687E-01  e=5.771E-04  Paracoccus denitrificans
  4uwq-assembly3_C  TM=8.450E-01  e=1.833E-03  Thermus thermophilus HB27